Protein AF-A0A427A5K5-F1 (afdb_monomer)

Sequence (154 aa):
MPSASRCRRGDLSSVRASVAAAAPRRETDPKKRVATTVVGLVSVFGNDVDAHYEKLLDGEGGIGNIDRFDASKFPTKFAGQIRGFSSEGYIDEKNDRLLDDYLRHCLVGSETALESSGLGVGSEAHGQVLESLEHAMKRDAPIITEYLGGAVNC

Structure (mmCIF, N/CA/C/O backbone):
data_AF-A0A427A5K5-F1
#
_entry.id   AF-A0A427A5K5-F1
#
loop_
_atom_site.group_PDB
_atom_site.id
_atom_site.type_symbol
_atom_site.label_atom_id
_atom_site.label_alt_id
_atom_site.label_comp_id
_atom_site.label_asym_id
_atom_site.label_entity_id
_atom_site.lab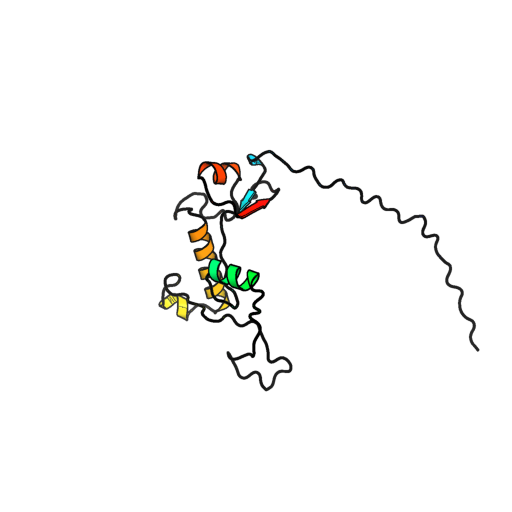el_seq_id
_atom_site.pdbx_PDB_ins_code
_atom_site.Cartn_x
_atom_site.Cartn_y
_atom_site.Cartn_z
_atom_site.occupancy
_atom_site.B_iso_or_equiv
_atom_site.auth_seq_id
_atom_site.auth_comp_id
_atom_site.auth_asym_id
_atom_site.auth_atom_id
_atom_site.pdbx_PDB_model_num
ATOM 1 N N . MET A 1 1 ? -36.435 52.275 5.719 1.00 39.69 1 MET A N 1
ATOM 2 C CA . MET A 1 1 ? -35.973 51.827 4.388 1.00 39.69 1 MET A CA 1
ATOM 3 C C . MET A 1 1 ? -34.561 52.352 4.153 1.00 39.69 1 MET A C 1
ATOM 5 O O . MET A 1 1 ? -34.429 53.567 4.085 1.00 39.69 1 MET A O 1
ATOM 9 N N . PRO A 1 2 ? -33.516 51.509 4.074 1.00 44.12 2 PRO A N 1
ATOM 10 C CA . PRO A 1 2 ? -32.200 51.923 3.599 1.00 44.12 2 PRO A CA 1
ATOM 11 C C . PRO A 1 2 ? -31.998 51.530 2.125 1.00 44.12 2 PRO A C 1
ATOM 13 O O . PRO A 1 2 ? -32.408 50.459 1.682 1.00 44.12 2 PRO A O 1
ATOM 16 N N . SER A 1 3 ? -31.395 52.441 1.364 1.00 44.56 3 SER A N 1
ATOM 17 C CA . SER A 1 3 ? -31.169 52.362 -0.080 1.00 44.56 3 SER A CA 1
ATOM 18 C C . SER A 1 3 ? -30.090 51.342 -0.456 1.00 44.56 3 SER A C 1
ATOM 20 O O . SER 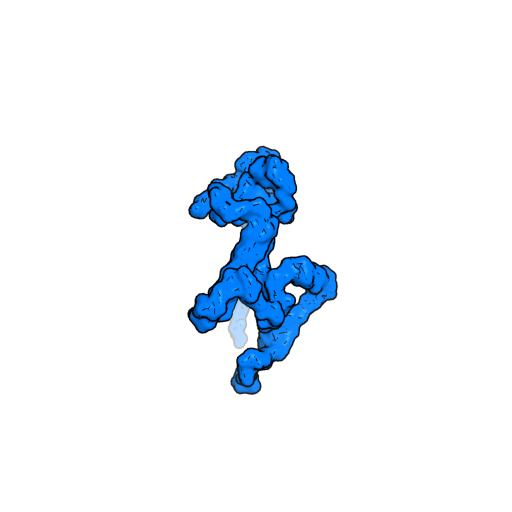A 1 3 ? -28.986 51.379 0.088 1.00 44.56 3 SER A O 1
ATOM 22 N N . ALA A 1 4 ? -30.382 50.489 -1.439 1.00 48.03 4 ALA A N 1
ATOM 23 C CA . ALA A 1 4 ? -29.435 49.545 -2.023 1.00 48.03 4 ALA A CA 1
ATOM 24 C C . ALA A 1 4 ? -28.280 50.278 -2.734 1.00 48.03 4 ALA A C 1
ATOM 26 O O . ALA A 1 4 ? -28.494 51.053 -3.669 1.00 48.03 4 ALA A O 1
ATOM 27 N N . SER A 1 5 ? -27.046 50.022 -2.299 1.00 49.66 5 SER A N 1
ATOM 28 C CA . SER A 1 5 ? -25.834 50.505 -2.952 1.00 49.66 5 SER A CA 1
ATOM 29 C C . SER A 1 5 ? -25.616 49.757 -4.272 1.00 49.66 5 SER A C 1
ATOM 31 O O . SER A 1 5 ? -25.566 48.530 -4.344 1.00 49.66 5 SER A O 1
ATOM 33 N N . ARG A 1 6 ? -25.514 50.519 -5.363 1.00 45.62 6 ARG A N 1
ATOM 34 C CA . ARG A 1 6 ? -25.286 50.005 -6.717 1.00 45.62 6 ARG A CA 1
ATOM 35 C C . ARG A 1 6 ? -23.841 49.502 -6.821 1.00 45.62 6 ARG A C 1
ATOM 37 O O . ARG A 1 6 ? -22.911 50.300 -6.912 1.00 45.62 6 ARG A O 1
ATOM 44 N N . CYS A 1 7 ? -23.647 48.185 -6.805 1.00 38.53 7 CYS A N 1
ATOM 45 C CA . CYS A 1 7 ? -22.349 47.570 -7.076 1.00 38.53 7 CYS A CA 1
ATOM 46 C C . CYS A 1 7 ? -21.962 47.852 -8.542 1.00 38.53 7 CYS A C 1
ATOM 48 O O . CYS A 1 7 ? -22.699 47.493 -9.467 1.00 38.53 7 CYS A O 1
ATOM 50 N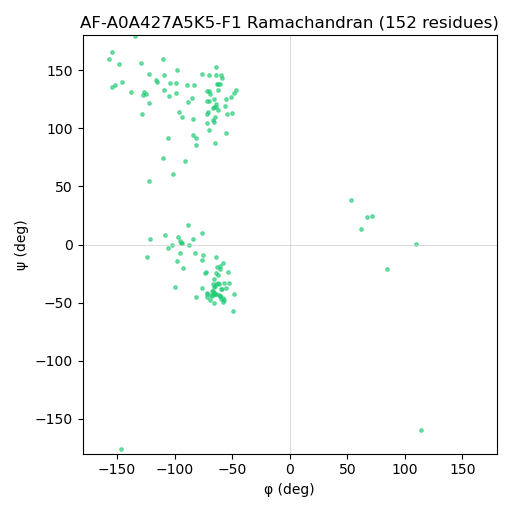 N . ARG A 1 8 ? -20.852 48.567 -8.769 1.00 49.12 8 ARG A N 1
ATOM 51 C CA . ARG A 1 8 ? -20.330 48.841 -10.116 1.00 49.12 8 ARG A CA 1
ATOM 52 C C . ARG A 1 8 ? -19.863 47.520 -10.726 1.00 49.12 8 ARG A C 1
ATOM 54 O O . ARG A 1 8 ? -18.948 46.897 -10.199 1.00 49.12 8 ARG A O 1
ATOM 61 N N . ARG A 1 9 ? -20.492 47.098 -11.827 1.00 46.03 9 ARG A N 1
ATOM 62 C CA . ARG A 1 9 ? -20.028 45.956 -12.626 1.00 46.03 9 ARG A CA 1
ATOM 63 C C . ARG A 1 9 ? -18.694 46.349 -13.258 1.00 46.03 9 ARG A C 1
ATOM 65 O O . ARG A 1 9 ? -18.672 47.214 -14.128 1.00 46.03 9 ARG A O 1
ATOM 72 N N . GLY A 1 10 ? -17.603 45.774 -12.760 1.00 46.00 10 GLY A N 1
ATOM 73 C CA . GLY A 1 10 ? -16.301 45.852 -13.413 1.00 46.00 10 GLY A CA 1
ATOM 74 C C . GLY A 1 10 ? -16.367 45.161 -14.772 1.00 46.00 10 GLY A C 1
ATOM 75 O O . GLY A 1 10 ? -17.017 44.126 -14.916 1.00 46.00 10 GLY A O 1
ATOM 76 N N . ASP A 1 11 ? -15.740 45.780 -15.762 1.00 47.59 11 ASP A N 1
ATOM 77 C CA . ASP A 1 11 ? -15.653 45.299 -17.134 1.00 47.59 11 ASP A CA 1
ATOM 78 C C . ASP A 1 11 ? -14.842 43.988 -17.158 1.00 47.59 11 ASP A C 1
ATOM 80 O O . ASP A 1 11 ? -13.644 43.974 -16.879 1.00 47.59 11 ASP A O 1
ATOM 84 N N . LEU A 1 12 ? -15.512 42.861 -17.418 1.00 48.06 12 LEU A N 1
ATOM 85 C CA . LEU A 1 12 ? -14.932 41.507 -17.393 1.00 48.06 12 LEU A CA 1
ATOM 86 C C . LEU A 1 12 ? -14.065 41.202 -18.632 1.00 48.06 12 LEU A C 1
ATOM 88 O O . LEU A 1 12 ? -13.675 40.058 -18.858 1.00 48.06 12 LEU A O 1
ATOM 92 N N . SER A 1 13 ? -13.764 42.208 -19.450 1.00 47.75 13 SER A N 1
ATOM 93 C CA . SER A 1 13 ? -13.037 42.061 -20.712 1.00 47.75 13 SER A CA 1
ATOM 94 C C . SER A 1 13 ? -11.525 41.846 -20.552 1.00 47.75 13 SER A C 1
ATOM 96 O O . SER A 1 13 ? -10.884 41.412 -21.508 1.00 47.75 13 SER A O 1
ATOM 98 N N . SER A 1 14 ? -10.939 42.076 -19.368 1.00 44.38 14 SER A N 1
ATOM 99 C CA . SER A 1 14 ? -9.479 42.005 -19.173 1.00 44.38 14 SER A CA 1
ATOM 100 C C . SER A 1 14 ? -8.938 40.670 -18.646 1.00 44.38 14 SER A C 1
ATOM 102 O O . SER A 1 14 ? -7.724 40.475 -18.640 1.00 44.38 14 SER A O 1
ATOM 104 N N . VAL A 1 15 ? -9.789 39.709 -18.263 1.00 43.66 15 VAL A N 1
ATOM 105 C CA . VAL A 1 15 ? -9.338 38.394 -17.764 1.00 43.66 15 VAL A CA 1
ATOM 106 C C . VAL A 1 15 ? -9.463 37.333 -18.859 1.00 43.66 15 VAL A C 1
ATOM 108 O O . VAL A 1 15 ? -10.169 36.338 -18.733 1.00 43.66 15 VAL A O 1
ATOM 111 N N . ARG A 1 16 ? -8.757 37.536 -19.972 1.00 45.47 16 ARG A N 1
ATOM 112 C CA . ARG A 1 16 ? -8.337 36.429 -20.842 1.00 45.47 16 ARG A CA 1
ATOM 113 C C . ARG A 1 16 ? -6.831 36.279 -20.715 1.00 45.47 16 ARG A C 1
ATOM 115 O O . ARG A 1 16 ? -6.076 36.654 -21.604 1.00 45.47 16 ARG A O 1
ATOM 122 N N . ALA A 1 17 ? -6.403 35.729 -19.581 1.00 43.78 17 ALA A N 1
ATOM 123 C CA . ALA A 1 17 ? -5.082 35.131 -19.499 1.00 43.78 17 ALA A CA 1
ATOM 124 C C . ALA A 1 17 ? -5.055 33.960 -20.490 1.00 43.78 17 ALA A C 1
ATOM 126 O O . ALA A 1 17 ? -5.831 33.010 -20.381 1.00 43.78 17 ALA A O 1
ATOM 127 N N . SER A 1 18 ? -4.204 34.071 -21.502 1.00 47.34 18 SER A N 1
ATOM 128 C CA . SER A 1 18 ? -3.935 33.034 -22.487 1.00 47.34 18 SER A CA 1
ATOM 129 C C . SER A 1 18 ? -3.276 31.834 -21.806 1.00 47.34 18 SER A C 1
ATOM 131 O O . SER A 1 18 ? -2.053 31.732 -21.762 1.00 47.34 18 SER A O 1
ATOM 133 N N . VAL A 1 19 ? -4.076 30.906 -21.285 1.00 49.62 19 VAL A N 1
ATOM 134 C CA . VAL A 1 19 ? -3.595 29.567 -20.927 1.00 49.62 19 VAL A CA 1
ATOM 135 C C . VAL A 1 19 ? -3.787 28.669 -22.144 1.00 49.62 19 VAL A C 1
ATOM 137 O O . VAL A 1 19 ? -4.672 27.826 -22.204 1.00 49.62 19 VAL A O 1
ATOM 140 N N . ALA A 1 20 ? -2.961 28.904 -23.156 1.00 50.25 20 ALA A N 1
ATOM 141 C CA . ALA A 1 20 ? -2.684 27.922 -24.193 1.00 50.25 20 ALA A CA 1
ATOM 142 C C . ALA A 1 20 ? -1.174 27.673 -24.199 1.00 50.25 20 ALA A C 1
ATOM 144 O O . ALA A 1 20 ? -0.497 27.841 -25.209 1.00 50.25 20 ALA A O 1
ATOM 145 N N . ALA A 1 21 ? -0.627 27.310 -23.036 1.00 56.38 21 ALA A N 1
ATOM 146 C CA . ALA A 1 21 ? 0.611 26.554 -23.038 1.00 56.38 21 ALA A CA 1
ATOM 147 C C . ALA A 1 21 ? 0.253 25.204 -23.665 1.00 56.38 21 ALA A C 1
ATOM 149 O O . ALA A 1 21 ? -0.475 24.413 -23.066 1.00 56.38 21 ALA A O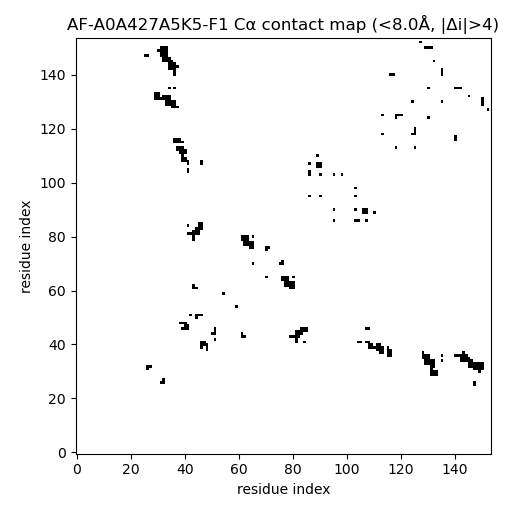 1
ATOM 150 N N . ALA A 1 22 ? 0.668 24.993 -24.916 1.00 57.28 22 ALA A N 1
ATOM 151 C CA . ALA A 1 22 ? 0.581 23.687 -25.547 1.00 57.28 22 ALA A CA 1
ATOM 152 C C . ALA A 1 22 ? 1.165 22.662 -24.569 1.00 57.28 22 ALA A C 1
ATOM 154 O O . ALA A 1 22 ? 2.244 22.901 -24.018 1.00 57.28 22 ALA A O 1
ATOM 155 N N . ALA A 1 23 ? 0.434 21.571 -24.315 1.00 56.03 23 ALA A N 1
ATOM 156 C CA . ALA A 1 23 ? 0.934 20.491 -23.475 1.00 56.03 23 ALA A CA 1
ATOM 157 C C . ALA A 1 23 ? 2.371 20.163 -23.916 1.00 56.03 23 ALA A C 1
ATOM 159 O O . ALA A 1 23 ? 2.614 20.098 -25.130 1.00 56.03 23 ALA A O 1
ATOM 160 N N . PRO A 1 24 ? 3.330 20.039 -22.979 1.00 62.22 24 PRO A N 1
ATOM 161 C CA . PRO A 1 24 ? 4.719 19.801 -23.336 1.00 62.22 24 PRO A CA 1
ATOM 162 C C . PRO A 1 24 ? 4.779 18.620 -24.303 1.00 62.22 24 PRO A C 1
ATOM 164 O O . PRO A 1 24 ? 4.180 17.568 -24.066 1.00 62.22 24 PRO A O 1
ATOM 167 N N . ARG A 1 25 ? 5.436 18.832 -25.447 1.00 64.00 25 ARG A N 1
ATOM 168 C CA . ARG A 1 25 ? 5.587 17.807 -26.481 1.00 64.00 25 ARG A CA 1
ATOM 169 C C . ARG A 1 25 ? 6.218 16.583 -25.815 1.00 64.00 25 ARG A C 1
ATOM 171 O O . ARG A 1 25 ? 7.256 16.731 -25.175 1.00 64.00 25 ARG A O 1
ATOM 178 N N . ARG A 1 26 ? 5.580 15.411 -25.930 1.00 63.34 26 ARG A N 1
ATOM 179 C CA . ARG A 1 26 ? 6.074 14.152 -25.343 1.00 63.34 26 ARG A CA 1
ATOM 180 C C . ARG A 1 26 ? 7.544 13.974 -25.745 1.00 63.34 26 ARG A C 1
ATOM 182 O O . ARG A 1 26 ? 7.821 13.841 -26.935 1.00 63.34 26 ARG A O 1
ATOM 189 N N . GLU A 1 27 ? 8.466 14.031 -24.782 1.00 73.75 27 GLU A N 1
ATOM 190 C CA . GLU A 1 27 ? 9.883 13.733 -25.034 1.00 73.75 27 GLU A CA 1
ATOM 191 C C . GLU A 1 27 ? 9.982 12.255 -25.403 1.00 73.75 27 GLU A C 1
ATOM 193 O O . GLU A 1 27 ? 9.476 11.381 -24.692 1.00 73.75 27 GLU A O 1
ATOM 198 N N . THR A 1 28 ? 10.586 11.995 -26.554 1.00 73.31 28 THR A N 1
ATOM 199 C CA . THR A 1 28 ? 10.723 10.656 -27.133 1.00 73.31 28 THR A CA 1
ATOM 200 C C . THR A 1 28 ? 12.081 10.034 -26.840 1.00 73.31 28 THR A C 1
ATOM 202 O O . THR A 1 28 ? 12.238 8.835 -27.039 1.00 73.31 28 THR A O 1
ATOM 205 N N . ASP A 1 29 ? 13.060 10.819 -26.376 1.00 78.75 29 ASP A N 1
ATOM 206 C CA . ASP A 1 29 ? 14.398 10.320 -26.058 1.00 78.75 29 ASP A CA 1
ATOM 207 C C . ASP A 1 29 ? 14.381 9.433 -24.794 1.00 78.75 29 ASP A C 1
ATOM 209 O O . ASP A 1 29 ? 14.137 9.950 -23.700 1.00 78.75 29 ASP A O 1
ATOM 213 N N . PRO A 1 30 ? 14.666 8.118 -24.890 1.00 74.12 30 PRO A N 1
ATOM 214 C CA . PRO A 1 30 ? 14.625 7.200 -23.750 1.00 74.12 30 PRO A CA 1
ATOM 215 C C . PRO A 1 30 ? 15.638 7.535 -22.647 1.00 74.12 30 PRO A C 1
ATOM 217 O O . PRO A 1 30 ? 15.442 7.126 -21.506 1.00 74.12 30 PRO A O 1
ATOM 220 N N . LYS A 1 31 ? 16.690 8.312 -22.938 1.00 77.88 31 LYS A N 1
ATOM 221 C CA . LYS A 1 31 ? 17.675 8.749 -21.931 1.00 77.88 31 LYS A CA 1
ATOM 222 C C . LYS A 1 31 ? 17.149 9.829 -20.999 1.00 77.88 31 LYS A C 1
ATOM 224 O O . LYS A 1 31 ? 17.650 9.995 -19.892 1.00 77.88 31 LYS A O 1
ATOM 229 N N . LYS A 1 32 ? 16.150 10.584 -21.452 1.00 77.62 32 LYS A N 1
ATOM 230 C CA . LYS A 1 32 ? 15.529 11.680 -20.694 1.00 77.62 32 LYS A CA 1
ATOM 231 C C . LYS A 1 32 ? 14.246 11.248 -19.990 1.00 77.62 32 LYS A C 1
ATOM 233 O O . LYS A 1 32 ? 13.509 12.088 -19.477 1.00 77.62 32 LYS A O 1
ATOM 238 N N . ARG A 1 33 ? 13.948 9.951 -20.039 1.00 79.44 33 ARG A N 1
ATOM 239 C CA . ARG A 1 33 ? 12.732 9.351 -19.512 1.00 79.44 33 ARG A CA 1
ATOM 240 C C . ARG A 1 33 ? 13.103 8.429 -18.377 1.00 79.44 33 ARG A C 1
ATOM 242 O O . ARG A 1 33 ? 14.085 7.688 -18.452 1.00 79.44 33 ARG A O 1
ATOM 249 N N . VAL A 1 34 ? 12.275 8.473 -17.356 1.00 81.50 34 VAL A N 1
ATOM 250 C CA . VAL A 1 34 ? 12.398 7.625 -16.186 1.00 81.50 34 VAL A CA 1
ATOM 251 C C . VAL A 1 34 ? 11.264 6.616 -16.229 1.00 81.50 34 VAL A C 1
ATOM 253 O O . VAL A 1 34 ? 10.114 6.975 -16.497 1.00 81.50 34 VAL A O 1
ATOM 256 N N . ALA A 1 35 ? 11.614 5.358 -16.002 1.00 82.56 35 ALA A N 1
ATOM 257 C CA . ALA A 1 35 ? 10.684 4.260 -15.848 1.00 82.56 35 ALA A CA 1
ATOM 258 C C . ALA A 1 35 ? 10.582 3.890 -14.367 1.00 82.56 35 ALA A C 1
ATOM 260 O O . ALA A 1 35 ? 11.583 3.839 -13.650 1.00 82.56 35 ALA A O 1
ATOM 261 N N . THR A 1 36 ? 9.361 3.619 -13.924 1.00 84.12 36 THR A N 1
ATOM 262 C CA . THR A 1 36 ? 9.098 2.942 -12.659 1.00 84.12 36 THR A CA 1
ATOM 263 C C . THR A 1 36 ? 8.901 1.468 -12.971 1.00 84.12 36 THR A C 1
ATOM 265 O O . THR A 1 36 ? 7.946 1.098 -13.658 1.00 84.12 36 THR A O 1
ATOM 268 N N . THR A 1 37 ? 9.820 0.643 -12.488 1.00 85.81 37 THR A N 1
ATOM 269 C CA . THR A 1 37 ? 9.806 -0.819 -12.650 1.00 85.81 37 THR A CA 1
ATOM 270 C C . THR A 1 37 ? 9.409 -1.550 -11.374 1.00 85.81 37 THR A C 1
ATOM 272 O O . THR A 1 37 ? 9.272 -2.767 -11.366 1.00 85.81 37 THR A O 1
ATOM 275 N N . VAL A 1 38 ? 9.203 -0.795 -10.295 1.00 84.38 38 VAL A N 1
ATOM 276 C CA . VAL A 1 38 ? 8.987 -1.318 -8.951 1.00 84.38 38 VAL A CA 1
ATOM 277 C C . VAL A 1 38 ? 7.594 -0.969 -8.456 1.00 84.38 38 VAL A C 1
ATOM 279 O O . VAL A 1 38 ? 7.112 0.148 -8.667 1.00 84.38 38 VAL A O 1
ATOM 282 N N . VAL A 1 39 ? 6.965 -1.901 -7.748 1.00 86.06 39 VAL A N 1
ATOM 283 C CA . VAL A 1 39 ? 5.738 -1.646 -6.996 1.00 86.06 39 VAL A CA 1
ATOM 284 C C . VAL A 1 39 ? 5.806 -2.342 -5.648 1.00 86.06 39 VAL A C 1
ATOM 286 O O . VAL A 1 39 ? 6.135 -3.516 -5.550 1.00 86.06 39 VAL A O 1
ATOM 289 N N . GLY A 1 40 ? 5.488 -1.598 -4.597 1.00 87.88 40 GLY A N 1
ATOM 290 C CA . GLY A 1 40 ? 5.336 -2.129 -3.253 1.00 87.88 40 GLY A CA 1
ATOM 291 C C . GLY A 1 40 ? 4.242 -1.361 -2.538 1.00 87.88 40 GLY A C 1
ATOM 292 O O . GLY A 1 40 ? 4.093 -0.148 -2.714 1.00 87.88 40 GLY A O 1
ATOM 293 N N . LEU A 1 41 ? 3.425 -2.082 -1.779 1.00 89.19 41 LEU A N 1
ATOM 294 C CA . LEU A 1 41 ? 2.221 -1.535 -1.177 1.00 89.19 41 LEU A CA 1
ATOM 295 C C . LEU A 1 41 ? 1.902 -2.284 0.111 1.00 89.19 41 LEU A C 1
ATOM 297 O O . LEU A 1 41 ? 1.924 -3.506 0.166 1.00 89.19 41 LEU A O 1
ATOM 301 N N . VAL A 1 42 ? 1.518 -1.523 1.132 1.00 91.56 42 VAL A N 1
ATOM 302 C CA . VAL A 1 42 ? 0.794 -2.040 2.290 1.00 91.56 42 VAL A CA 1
ATOM 303 C C . VAL A 1 42 ? -0.512 -1.264 2.389 1.00 91.56 42 VAL A C 1
ATOM 305 O O . VAL A 1 42 ? -0.514 -0.035 2.458 1.00 91.56 42 VAL A O 1
ATOM 308 N N . SER A 1 43 ? -1.635 -1.975 2.353 1.00 91.38 43 SER A N 1
ATOM 309 C CA . SER A 1 43 ? -2.977 -1.394 2.311 1.00 91.38 43 SER A CA 1
ATOM 310 C C . SER A 1 43 ? -3.931 -2.075 3.288 1.00 91.38 43 SER A C 1
ATOM 312 O O . SER A 1 43 ? -3.593 -3.043 3.963 1.00 91.38 43 SER A O 1
ATOM 314 N N . VAL A 1 44 ? -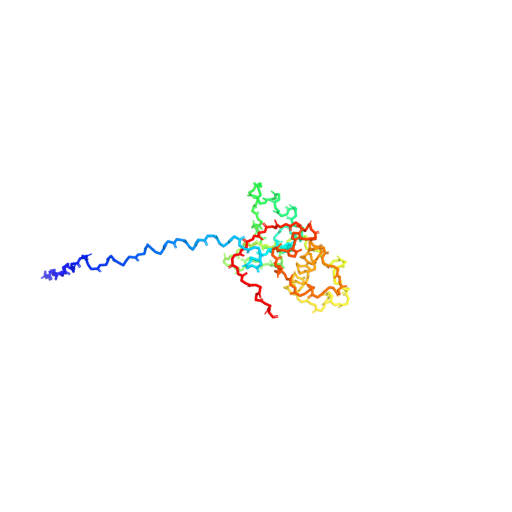5.175 -1.592 3.328 1.00 91.44 44 VAL A N 1
ATOM 315 C CA . VAL A 1 44 ? -6.285 -2.201 4.084 1.00 91.44 44 VAL A CA 1
ATOM 316 C C . VAL A 1 44 ? -6.512 -3.685 3.770 1.00 91.44 44 VAL A C 1
ATOM 318 O O . VAL A 1 44 ? -7.043 -4.406 4.613 1.00 91.44 44 VAL A O 1
ATOM 321 N N . PHE A 1 45 ? -6.084 -4.143 2.590 1.00 88.69 45 PHE A N 1
ATOM 322 C CA . PHE A 1 45 ? -6.221 -5.523 2.129 1.00 88.69 45 PHE A CA 1
ATOM 323 C C . PHE A 1 45 ? -4.997 -6.409 2.396 1.00 88.69 45 PHE A C 1
ATOM 325 O O . PHE A 1 45 ? -5.042 -7.581 2.031 1.00 88.69 45 PHE A O 1
ATOM 332 N N . GLY A 1 46 ? -3.947 -5.874 3.026 1.00 87.12 46 GLY A N 1
ATOM 333 C CA . GLY A 1 46 ? -2.684 -6.567 3.280 1.00 87.12 46 GLY A CA 1
ATOM 334 C C . GLY A 1 46 ? -1.514 -5.950 2.509 1.00 87.12 46 GLY A C 1
ATOM 335 O O . GLY A 1 46 ? -1.572 -4.787 2.099 1.00 87.12 46 GLY A O 1
ATOM 336 N N . ASN A 1 47 ? -0.448 -6.729 2.341 1.00 89.06 47 ASN A N 1
ATOM 337 C CA . ASN A 1 47 ? 0.801 -6.353 1.667 1.00 89.06 47 ASN A CA 1
ATOM 338 C C . ASN A 1 47 ? 1.007 -7.026 0.295 1.00 89.06 47 ASN A C 1
ATOM 340 O O . ASN A 1 47 ? 2.077 -6.897 -0.285 1.00 89.06 47 ASN A O 1
ATOM 344 N N . ASP A 1 48 ? 0.002 -7.733 -0.222 1.00 88.44 48 ASP A N 1
ATOM 345 C CA . ASP A 1 48 ? 0.032 -8.335 -1.559 1.00 88.44 48 ASP A CA 1
ATOM 346 C C . ASP A 1 48 ? -0.493 -7.336 -2.608 1.00 88.44 48 ASP A C 1
ATOM 348 O O . ASP A 1 48 ? -1.616 -6.828 -2.497 1.00 88.44 48 ASP A O 1
ATOM 352 N N . VAL A 1 49 ? 0.339 -7.033 -3.609 1.00 88.44 49 VAL A N 1
ATOM 353 C CA . VAL A 1 49 ? 0.042 -6.070 -4.680 1.00 88.44 49 VAL A CA 1
ATOM 354 C C . VAL A 1 49 ? -1.006 -6.615 -5.650 1.00 88.44 49 VAL A C 1
ATOM 356 O O . VAL A 1 49 ? -1.915 -5.871 -6.025 1.00 88.44 49 VAL A O 1
ATOM 359 N N . ASP A 1 50 ? -0.916 -7.893 -6.021 1.00 89.31 50 ASP A N 1
ATOM 360 C CA . ASP A 1 50 ? -1.820 -8.509 -6.995 1.00 89.31 50 ASP A CA 1
ATOM 361 C C . ASP A 1 50 ? -3.218 -8.638 -6.388 1.00 89.31 50 ASP A C 1
ATOM 363 O O . ASP A 1 50 ? -4.199 -8.151 -6.955 1.00 89.31 50 ASP A O 1
ATOM 367 N N . ALA A 1 51 ? -3.300 -9.154 -5.157 1.00 89.94 51 ALA A N 1
ATOM 368 C CA . ALA A 1 51 ? -4.564 -9.242 -4.429 1.00 89.94 51 ALA A CA 1
ATOM 369 C C . ALA A 1 51 ? -5.183 -7.859 -4.152 1.00 89.94 51 ALA A C 1
ATOM 371 O O . ALA A 1 51 ? -6.407 -7.714 -4.108 1.00 89.94 51 ALA A O 1
ATOM 372 N N . HIS A 1 52 ? -4.363 -6.822 -3.946 1.00 91.19 52 HIS A N 1
ATOM 373 C CA . HIS A 1 52 ? -4.859 -5.452 -3.828 1.00 91.19 52 HIS A CA 1
ATOM 374 C C . HIS A 1 52 ? -5.441 -4.944 -5.151 1.00 91.19 52 HIS A C 1
ATOM 376 O O . HIS A 1 52 ? -6.503 -4.317 -5.153 1.00 91.19 52 HIS A O 1
ATOM 382 N N . TYR A 1 53 ? -4.754 -5.201 -6.265 1.00 91.25 53 T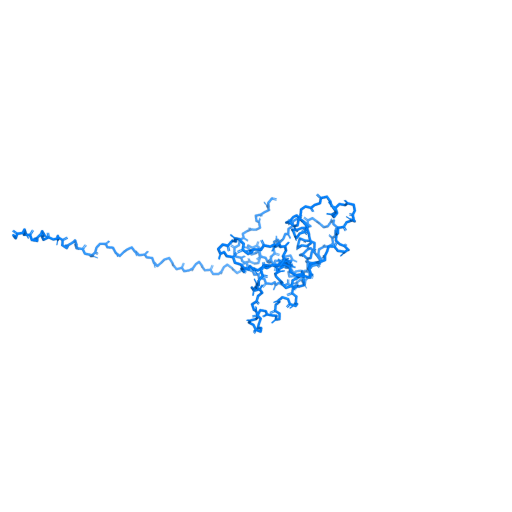YR A N 1
ATOM 383 C CA . TYR A 1 53 ? -5.180 -4.759 -7.586 1.00 91.25 53 TYR A CA 1
ATOM 384 C C . TYR A 1 53 ? -6.484 -5.433 -8.026 1.00 91.25 53 TYR A C 1
ATOM 386 O O . TYR A 1 53 ? -7.388 -4.744 -8.494 1.00 91.25 53 TYR A O 1
ATOM 394 N N . GLU A 1 54 ? -6.632 -6.739 -7.797 1.00 93.50 54 GLU A N 1
ATOM 395 C CA . GLU A 1 54 ? -7.877 -7.474 -8.070 1.00 93.50 54 GLU A CA 1
ATOM 396 C C . GLU A 1 54 ? -9.066 -6.872 -7.309 1.00 93.50 54 GLU A C 1
ATOM 398 O O . GLU A 1 54 ? -10.071 -6.497 -7.912 1.00 93.50 54 GLU A O 1
ATOM 403 N N . LYS A 1 55 ? -8.914 -6.640 -6.001 1.00 92.75 55 LYS A N 1
ATOM 404 C CA . LYS A 1 55 ? -9.960 -6.013 -5.175 1.00 92.75 55 LYS A CA 1
ATOM 405 C C . LYS A 1 55 ? -10.310 -4.599 -5.620 1.00 92.75 55 LYS A C 1
ATOM 407 O O . LYS A 1 55 ? -11.459 -4.173 -5.502 1.00 92.75 55 LYS A O 1
ATOM 412 N N . LEU A 1 56 ? -9.325 -3.855 -6.124 1.00 92.19 56 LEU A N 1
ATOM 413 C CA . LEU A 1 56 ? -9.545 -2.525 -6.682 1.00 92.19 56 LEU A CA 1
ATOM 414 C C . LEU A 1 56 ? -10.369 -2.591 -7.976 1.00 92.19 56 LEU A C 1
ATOM 416 O O . LEU A 1 56 ? -11.255 -1.756 -8.165 1.00 92.19 56 LEU A O 1
ATOM 420 N N . LEU A 1 57 ? -10.114 -3.579 -8.839 1.00 94.06 57 LEU A N 1
ATOM 421 C CA . LEU A 1 57 ? -10.911 -3.822 -10.046 1.00 94.06 57 LEU A CA 1
ATOM 422 C C . LEU A 1 57 ? -12.344 -4.257 -9.713 1.00 94.06 57 LEU A C 1
ATOM 424 O O . LEU A 1 57 ? -13.280 -3.812 -10.379 1.00 94.06 57 LEU A O 1
ATOM 428 N N . ASP A 1 58 ? -12.520 -5.039 -8.650 1.00 95.56 58 ASP A N 1
ATOM 429 C CA . ASP A 1 58 ? -13.831 -5.465 -8.145 1.00 95.56 58 ASP A CA 1
ATOM 430 C C . ASP A 1 58 ? -14.586 -4.347 -7.399 1.00 95.56 58 ASP A C 1
ATOM 432 O O . ASP A 1 58 ? -15.773 -4.475 -7.088 1.00 95.56 58 ASP A O 1
ATOM 436 N N . GLY A 1 59 ? -13.925 -3.213 -7.138 1.00 93.38 59 GLY A N 1
ATOM 437 C CA . GLY A 1 59 ? -14.509 -2.070 -6.439 1.00 93.38 59 GLY A CA 1
ATOM 438 C C . GLY A 1 59 ? -14.736 -2.320 -4.947 1.00 93.38 59 GLY A C 1
ATOM 439 O O . GLY A 1 59 ? -15.596 -1.678 -4.335 1.00 93.38 59 GLY A O 1
ATOM 440 N N . GLU A 1 60 ? -13.985 -3.243 -4.346 1.00 92.38 60 GLU A N 1
ATOM 441 C CA . GLU A 1 60 ? -14.078 -3.530 -2.922 1.00 92.38 60 GLU A CA 1
ATOM 442 C C . GLU A 1 60 ? -13.524 -2.366 -2.088 1.00 92.38 60 GLU A C 1
ATOM 444 O O . GLU A 1 60 ? -12.429 -1.847 -2.313 1.00 92.38 60 GLU A O 1
ATOM 449 N N . GLY A 1 61 ? -14.285 -1.950 -1.074 1.00 89.56 61 GLY A N 1
ATOM 450 C CA . GLY A 1 61 ? -13.864 -0.938 -0.110 1.00 89.56 61 GLY A CA 1
ATOM 451 C C . GLY A 1 61 ? -13.359 -1.573 1.184 1.00 89.56 61 GLY A C 1
ATOM 452 O O . GLY A 1 61 ? -14.055 -2.373 1.797 1.00 89.56 61 GLY A O 1
ATOM 453 N N . GLY A 1 62 ? -12.181 -1.169 1.660 1.00 89.50 62 GLY A N 1
ATOM 454 C CA . GLY A 1 62 ? -11.619 -1.661 2.929 1.00 89.50 62 GLY A CA 1
ATOM 455 C C . GLY A 1 62 ? -12.019 -0.865 4.178 1.00 89.50 62 GLY A C 1
ATOM 456 O O . GLY A 1 62 ? -11.347 -0.953 5.205 1.00 89.50 62 GLY A O 1
ATOM 457 N N . ILE A 1 63 ? -13.073 -0.045 4.106 1.00 93.62 63 ILE A N 1
ATOM 458 C CA . ILE A 1 63 ? -13.557 0.738 5.250 1.00 93.62 63 ILE A CA 1
ATOM 459 C C . ILE A 1 63 ? -14.503 -0.118 6.088 1.00 93.62 63 ILE A C 1
ATOM 461 O O . ILE A 1 63 ? -15.498 -0.633 5.587 1.00 93.62 63 ILE A O 1
ATOM 465 N N . GLY A 1 64 ? -14.222 -0.226 7.384 1.00 92.88 64 GLY A N 1
ATOM 466 C CA . GLY A 1 64 ? -15.067 -0.959 8.322 1.00 92.88 64 GLY A CA 1
ATOM 467 C C . GLY A 1 64 ? -15.072 -0.331 9.707 1.00 92.88 64 GLY A C 1
ATOM 468 O O . GLY A 1 64 ? -14.471 0.721 9.929 1.00 92.88 64 GLY A O 1
ATOM 469 N N . ASN A 1 65 ? -15.747 -0.983 10.653 1.00 94.06 65 ASN A N 1
ATOM 470 C CA . ASN A 1 65 ? -15.712 -0.568 12.054 1.00 94.06 65 ASN A CA 1
ATOM 471 C C . ASN A 1 65 ? -14.298 -0.707 12.630 1.00 94.06 65 ASN A C 1
ATOM 473 O O . ASN A 1 65 ? -13.560 -1.628 12.267 1.00 94.06 65 ASN A O 1
ATOM 477 N N . ILE A 1 66 ? -13.950 0.207 13.535 1.00 94.19 66 ILE A N 1
ATOM 478 C CA . ILE A 1 66 ? -12.700 0.165 14.293 1.00 94.19 66 ILE A CA 1
ATOM 479 C C . ILE A 1 66 ? -12.774 -0.993 15.294 1.00 94.19 66 ILE A C 1
ATOM 481 O O . ILE A 1 66 ? -13.688 -1.040 16.114 1.00 94.19 66 ILE A O 1
ATOM 485 N N . ASP A 1 67 ? -11.814 -1.913 15.220 1.00 91.50 67 ASP A N 1
ATOM 486 C CA . ASP A 1 67 ? -11.700 -3.094 16.089 1.00 91.50 67 ASP A CA 1
ATOM 487 C C . ASP A 1 67 ? -10.350 -3.187 16.818 1.00 91.50 67 ASP A C 1
ATOM 489 O O . ASP A 1 67 ? -10.238 -3.941 17.782 1.00 91.50 67 ASP A O 1
ATOM 493 N N . ARG A 1 68 ? -9.351 -2.368 16.452 1.00 89.06 68 ARG A N 1
ATOM 494 C CA . ARG A 1 68 ? -8.083 -2.264 17.198 1.00 89.06 68 ARG A CA 1
ATOM 495 C C . ARG A 1 68 ? -8.246 -1.712 18.618 1.00 89.06 68 ARG A C 1
ATOM 497 O O . ARG A 1 68 ? -7.396 -1.959 19.467 1.00 89.06 68 ARG A O 1
ATOM 504 N N . PHE A 1 69 ? -9.303 -0.944 18.878 1.00 91.88 69 PHE A N 1
ATOM 505 C CA . PHE A 1 69 ? -9.619 -0.400 20.199 1.00 91.88 69 PHE A CA 1
ATOM 506 C C . PHE A 1 69 ? -11.121 -0.118 20.345 1.00 91.88 69 PHE A C 1
ATOM 508 O O . PHE A 1 69 ? -11.850 -0.055 19.355 1.00 91.88 69 PHE A O 1
ATOM 515 N N . ASP A 1 70 ? -11.586 0.095 21.581 1.00 93.44 70 ASP A N 1
ATOM 516 C CA . ASP A 1 70 ? -12.974 0.491 21.850 1.00 93.44 70 ASP A CA 1
ATOM 517 C C . ASP A 1 70 ? -13.244 1.930 21.377 1.00 93.44 70 ASP A C 1
ATOM 519 O O . ASP A 1 70 ? -12.939 2.914 22.059 1.00 93.44 70 ASP A O 1
ATOM 523 N N . ALA A 1 71 ? -13.846 2.045 20.194 1.00 93.00 71 ALA A N 1
ATOM 524 C CA . ALA A 1 71 ? -14.212 3.316 19.585 1.00 93.00 71 ALA A CA 1
ATOM 525 C C . ALA A 1 71 ? -15.572 3.877 20.064 1.00 93.00 71 ALA A C 1
ATOM 527 O O . ALA A 1 71 ? -16.021 4.908 19.561 1.00 93.00 71 ALA A O 1
ATOM 528 N N . SER A 1 72 ? -16.259 3.246 21.028 1.00 93.38 72 SER A N 1
ATOM 529 C CA . SER A 1 72 ? -17.628 3.622 21.434 1.00 93.38 72 SER A CA 1
ATOM 530 C C . SER A 1 72 ? -17.770 5.079 21.891 1.00 93.38 72 SER A C 1
ATOM 532 O O . SER A 1 72 ? -18.804 5.704 21.631 1.00 93.38 72 SER A O 1
ATOM 534 N N . LYS A 1 73 ? -16.719 5.621 22.519 1.00 95.62 73 LYS A N 1
ATOM 535 C CA . LYS A 1 73 ? -16.645 6.985 23.067 1.00 95.62 73 LYS A CA 1
ATOM 536 C C . LYS A 1 73 ? -16.296 8.056 22.029 1.00 95.62 73 LYS A C 1
ATOM 538 O O . LYS A 1 73 ? -16.329 9.239 22.356 1.00 95.62 73 LYS A O 1
ATOM 543 N N . PHE A 1 74 ? -15.955 7.664 20.802 1.00 93.88 74 PHE A N 1
ATOM 544 C CA . PHE A 1 74 ? -15.553 8.585 19.743 1.00 93.88 74 PHE A CA 1
ATOM 545 C C . PHE A 1 74 ? -16.722 8.895 18.795 1.00 93.88 74 PHE A C 1
ATOM 547 O O . PHE A 1 74 ? -17.597 8.048 18.584 1.00 93.88 74 PHE A O 1
ATOM 554 N N . PRO A 1 75 ? -16.749 10.102 18.195 1.00 95.12 75 PRO A N 1
ATOM 555 C CA . PRO A 1 75 ? -17.767 10.460 17.208 1.00 95.12 75 PRO A CA 1
ATOM 556 C C . PRO A 1 75 ? -17.648 9.629 15.919 1.00 95.12 75 PRO A C 1
ATOM 558 O O . PRO A 1 75 ? -18.663 9.278 15.322 1.00 95.12 75 PRO A O 1
ATOM 561 N N . THR A 1 76 ? -16.426 9.264 15.521 1.00 94.38 76 THR A N 1
ATOM 562 C CA . THR A 1 76 ? -16.142 8.435 14.340 1.00 94.38 76 THR A CA 1
ATOM 563 C C . THR A 1 76 ? -15.758 7.026 14.777 1.00 94.38 76 THR A C 1
ATOM 565 O O . THR A 1 76 ? -14.862 6.860 15.601 1.00 94.38 76 THR A O 1
ATOM 568 N N . LYS A 1 77 ? -16.433 6.014 14.221 1.00 95.44 77 LYS A N 1
ATOM 569 C CA . LYS A 1 77 ? -16.296 4.597 14.623 1.00 95.44 77 LYS A CA 1
ATOM 570 C C . LYS A 1 77 ? -15.852 3.675 13.490 1.00 95.44 77 LYS A C 1
ATOM 572 O O . LYS A 1 77 ? -15.794 2.463 13.671 1.00 95.44 77 LYS A O 1
ATOM 577 N N . PHE A 1 78 ? -15.556 4.249 12.329 1.00 94.44 78 PHE A N 1
ATOM 578 C CA . PHE A 1 78 ? -15.119 3.530 11.142 1.00 94.44 78 PHE A CA 1
ATOM 579 C C . PHE A 1 78 ? -13.758 4.050 10.679 1.00 94.44 78 PHE A C 1
ATOM 581 O O . PHE A 1 78 ? -13.456 5.234 10.830 1.00 94.44 78 PHE A O 1
ATOM 588 N N . ALA A 1 79 ? -12.941 3.157 10.128 1.00 93.62 79 ALA A N 1
ATOM 589 C CA . ALA A 1 79 ? -11.641 3.467 9.551 1.00 93.62 79 ALA A CA 1
ATOM 590 C C . ALA A 1 79 ? -11.226 2.386 8.539 1.00 93.62 79 ALA A C 1
ATOM 592 O O . ALA A 1 79 ? -11.707 1.251 8.584 1.00 93.62 79 ALA A O 1
ATOM 593 N N . GLY A 1 80 ? -10.299 2.733 7.646 1.00 92.62 80 GLY A N 1
ATOM 594 C CA . GLY A 1 80 ? -9.579 1.766 6.820 1.00 92.62 80 GLY A CA 1
ATOM 595 C C . GLY A 1 80 ? -8.438 1.156 7.622 1.00 92.62 80 GLY A C 1
ATOM 596 O O . GLY A 1 80 ? -7.324 1.669 7.601 1.00 92.62 80 GLY A O 1
ATOM 597 N N . GLN A 1 81 ? -8.726 0.105 8.383 1.00 91.62 81 GLN A N 1
ATOM 598 C CA . GLN A 1 81 ? -7.703 -0.584 9.166 1.00 91.62 81 GLN A CA 1
ATOM 599 C C . GLN A 1 81 ? -6.954 -1.584 8.286 1.00 91.62 81 GLN A C 1
ATOM 601 O O . GLN A 1 81 ? -7.570 -2.322 7.521 1.00 91.62 81 GLN A O 1
ATOM 606 N N . ILE A 1 82 ? -5.631 -1.628 8.428 1.00 91.75 82 ILE A N 1
ATOM 607 C CA . ILE A 1 82 ? -4.783 -2.619 7.763 1.00 91.75 82 ILE A CA 1
ATOM 608 C C . ILE A 1 82 ? -5.015 -3.973 8.434 1.00 91.75 82 ILE A C 1
ATOM 610 O O . ILE A 1 82 ? -4.692 -4.153 9.613 1.00 91.75 82 ILE A O 1
ATOM 614 N N . ARG A 1 83 ? -5.629 -4.894 7.684 1.00 86.12 83 ARG A N 1
ATOM 615 C CA . ARG A 1 83 ? -5.939 -6.267 8.099 1.00 86.12 83 ARG A CA 1
ATOM 616 C C . ARG A 1 83 ? -5.034 -7.239 7.348 1.00 86.12 83 ARG A C 1
ATOM 618 O O . ARG A 1 83 ? -4.709 -7.002 6.192 1.00 86.12 83 ARG A O 1
ATOM 625 N N . GLY A 1 84 ? -4.651 -8.335 8.005 1.00 82.25 84 GLY A N 1
ATOM 626 C CA . GLY A 1 84 ? -3.829 -9.374 7.374 1.00 82.25 84 GLY A CA 1
ATOM 627 C C . GLY A 1 84 ? -2.402 -8.929 7.040 1.00 82.25 84 GLY A C 1
ATOM 628 O O . GLY A 1 84 ? -1.791 -9.493 6.144 1.00 82.25 84 GLY A O 1
ATOM 629 N N . PHE A 1 85 ? -1.875 -7.916 7.734 1.00 87.12 85 PHE A N 1
ATOM 630 C CA . PHE A 1 85 ? -0.464 -7.557 7.626 1.00 87.12 85 PHE A CA 1
ATOM 631 C C . PHE A 1 85 ? 0.405 -8.647 8.259 1.00 87.12 85 PHE A C 1
ATOM 633 O O . PHE A 1 85 ? 0.173 -9.023 9.410 1.00 87.12 85 PHE A O 1
ATOM 640 N N . SER A 1 86 ? 1.414 -9.108 7.521 1.00 84.62 86 SER A N 1
ATOM 641 C CA . SER A 1 86 ? 2.477 -9.967 8.035 1.00 84.62 86 SER A CA 1
ATOM 642 C C . SER A 1 86 ? 3.833 -9.329 7.754 1.00 84.62 86 SER A C 1
ATOM 644 O O . SER A 1 86 ? 4.119 -8.938 6.624 1.00 84.62 86 SER A O 1
ATOM 646 N N . SER A 1 87 ? 4.661 -9.227 8.791 1.00 85.56 87 SER A N 1
ATOM 647 C CA . SER A 1 87 ? 6.075 -8.847 8.697 1.00 85.56 87 SER A CA 1
ATOM 648 C C . SER A 1 87 ? 7.006 -10.061 8.604 1.00 85.56 87 SER A C 1
ATOM 650 O O . SER A 1 87 ? 8.227 -9.898 8.540 1.00 85.56 87 SER A O 1
ATOM 652 N N . GLU A 1 88 ? 6.445 -11.273 8.600 1.00 84.50 88 GLU A N 1
ATOM 653 C CA . GLU A 1 88 ? 7.196 -12.524 8.550 1.00 84.50 88 GLU A CA 1
ATOM 654 C C . GLU A 1 88 ? 8.009 -12.615 7.253 1.00 84.50 88 GLU A C 1
ATOM 656 O O . GLU A 1 88 ? 7.509 -12.317 6.172 1.00 84.50 88 GLU A O 1
ATOM 661 N N . GLY A 1 89 ? 9.286 -12.983 7.370 1.00 83.56 89 GLY A N 1
ATOM 662 C CA . GLY A 1 89 ? 10.226 -13.034 6.244 1.00 83.56 89 GLY A CA 1
ATOM 663 C C . GLY A 1 89 ? 10.895 -11.698 5.900 1.00 83.56 89 GLY A C 1
ATOM 664 O O . GLY A 1 89 ? 11.990 -11.716 5.349 1.00 83.56 89 GLY A O 1
ATOM 665 N N . TYR A 1 90 ? 10.312 -10.563 6.300 1.00 84.69 90 TYR A N 1
ATOM 666 C CA . TYR A 1 90 ? 10.851 -9.226 6.016 1.00 84.69 90 TYR A CA 1
ATOM 667 C C . TYR A 1 90 ? 11.613 -8.614 7.196 1.00 84.69 90 TYR A C 1
ATOM 669 O O . TYR A 1 90 ? 12.603 -7.907 7.014 1.00 84.69 90 TYR A O 1
ATOM 677 N N . ILE A 1 91 ? 11.144 -8.850 8.425 1.00 87.50 91 ILE A N 1
ATOM 678 C CA . ILE A 1 91 ? 11.708 -8.250 9.639 1.00 87.50 91 ILE A CA 1
ATOM 679 C C . ILE A 1 91 ? 12.041 -9.358 10.641 1.00 87.50 91 ILE A C 1
ATOM 681 O O . ILE A 1 91 ? 11.213 -10.213 10.939 1.00 87.50 91 ILE A O 1
ATOM 685 N N . ASP A 1 92 ? 13.255 -9.323 11.196 1.00 89.88 92 ASP A N 1
ATOM 686 C CA . ASP A 1 92 ? 13.655 -10.214 12.291 1.00 89.88 92 ASP A CA 1
ATOM 687 C C . ASP A 1 92 ? 12.762 -10.009 13.526 1.00 89.88 92 ASP A C 1
ATOM 689 O O . ASP A 1 92 ? 12.492 -8.869 13.912 1.00 89.88 92 ASP A O 1
ATOM 693 N N . GLU A 1 93 ? 12.352 -11.092 14.195 1.00 88.19 93 GLU A N 1
ATOM 694 C CA . GLU A 1 93 ? 11.417 -11.045 15.331 1.00 88.19 93 GLU A CA 1
ATOM 695 C C . GLU A 1 93 ? 11.841 -10.078 16.447 1.00 88.19 93 GLU A C 1
ATOM 697 O O . GLU A 1 93 ? 10.994 -9.484 17.126 1.00 88.19 93 GLU A O 1
ATOM 702 N N . LYS A 1 94 ? 13.152 -9.915 16.667 1.00 88.69 94 LYS A N 1
ATOM 703 C CA . LYS A 1 94 ? 13.669 -9.004 17.689 1.00 88.69 94 LYS A CA 1
ATOM 704 C C . LYS A 1 94 ? 13.397 -7.554 17.314 1.00 88.69 94 LYS A C 1
ATOM 706 O O . LYS A 1 94 ? 13.016 -6.768 18.179 1.00 88.69 94 LYS A O 1
ATOM 711 N N . ASN A 1 95 ? 13.611 -7.208 16.049 1.00 87.00 95 ASN A N 1
ATOM 712 C CA . ASN A 1 95 ? 13.384 -5.861 15.540 1.00 87.00 95 ASN A CA 1
ATOM 713 C C . ASN A 1 95 ? 11.900 -5.590 15.354 1.00 87.00 95 ASN A C 1
ATOM 715 O O . ASN A 1 95 ? 11.446 -4.499 15.678 1.00 87.00 95 ASN A O 1
ATOM 719 N N . ASP A 1 96 ? 11.144 -6.595 14.920 1.00 89.75 96 ASP A N 1
ATOM 720 C CA . ASP A 1 96 ? 9.705 -6.517 14.745 1.00 89.75 96 ASP A CA 1
ATOM 721 C C . ASP A 1 96 ? 9.062 -5.937 16.011 1.00 89.75 96 ASP A C 1
ATOM 723 O O . ASP A 1 96 ? 8.489 -4.850 15.978 1.00 89.75 96 ASP A O 1
ATOM 727 N N . ARG A 1 97 ? 9.278 -6.555 17.178 1.00 88.50 97 ARG A N 1
ATOM 728 C CA . ARG A 1 97 ? 8.712 -6.116 18.473 1.00 88.50 97 ARG A CA 1
ATOM 729 C C . ARG A 1 97 ? 9.125 -4.710 18.930 1.00 88.50 97 ARG A C 1
ATOM 731 O O . ARG A 1 97 ? 8.475 -4.164 19.817 1.00 88.50 97 ARG A O 1
ATOM 738 N N . LEU A 1 98 ? 10.199 -4.148 18.377 1.00 91.94 98 LEU A N 1
ATOM 739 C CA . LEU A 1 98 ? 10.692 -2.807 18.713 1.00 91.94 98 LEU A CA 1
ATOM 740 C C . LEU A 1 98 ? 10.122 -1.721 17.793 1.00 91.94 98 LEU A C 1
ATOM 742 O O . LEU A 1 98 ? 10.152 -0.545 18.153 1.00 91.94 98 LEU A O 1
ATOM 746 N N . LEU A 1 99 ? 9.639 -2.103 16.612 1.00 90.75 99 LEU A N 1
ATOM 747 C CA . LEU A 1 99 ? 9.144 -1.183 15.600 1.00 90.75 99 LEU A CA 1
ATOM 748 C C . LEU A 1 99 ? 7.652 -0.911 15.784 1.00 90.75 99 LEU A C 1
ATOM 750 O O . LEU A 1 99 ? 6.855 -1.827 15.993 1.00 90.75 99 LEU A O 1
ATOM 754 N N . ASP A 1 100 ? 7.291 0.363 15.640 1.00 91.31 100 ASP A N 1
ATOM 755 C CA . ASP A 1 100 ? 5.901 0.797 15.521 1.00 91.31 100 ASP A CA 1
ATOM 756 C C . ASP A 1 100 ? 5.256 0.240 14.238 1.00 91.31 100 ASP A C 1
ATOM 758 O O . ASP A 1 100 ? 5.947 0.024 13.236 1.00 91.31 100 ASP A O 1
ATOM 762 N N . ASP A 1 101 ? 3.933 0.055 14.248 1.00 88.69 101 ASP A N 1
ATOM 763 C CA . ASP A 1 101 ? 3.148 -0.413 13.096 1.00 88.69 101 ASP A CA 1
ATOM 764 C C . ASP A 1 101 ? 3.472 0.364 11.816 1.00 88.69 101 ASP A C 1
ATOM 766 O O . ASP A 1 101 ? 3.645 -0.232 10.753 1.00 88.69 101 ASP A O 1
ATOM 770 N N . TYR A 1 102 ? 3.617 1.690 11.910 1.00 89.88 102 TYR A N 1
ATOM 771 C CA . TYR A 1 102 ? 3.963 2.513 10.754 1.00 89.88 102 TYR A CA 1
ATOM 772 C C . TYR A 1 102 ? 5.304 2.099 10.136 1.00 89.88 102 TYR A C 1
ATOM 774 O O . TYR A 1 102 ? 5.407 1.916 8.923 1.00 89.88 102 TYR A O 1
ATOM 782 N N . LEU A 1 103 ? 6.327 1.903 10.972 1.00 91.44 103 LEU A N 1
ATOM 783 C CA . LEU A 1 103 ? 7.663 1.531 10.511 1.00 91.44 103 LEU A CA 1
ATOM 784 C C . LEU A 1 103 ? 7.671 0.129 9.907 1.00 91.44 103 LEU A C 1
ATOM 786 O O . LEU A 1 103 ? 8.298 -0.084 8.871 1.00 91.44 103 LEU A O 1
ATOM 790 N N . ARG A 1 104 ? 6.937 -0.808 10.514 1.00 91.44 104 ARG A N 1
ATOM 791 C CA . ARG A 1 104 ? 6.772 -2.165 9.981 1.00 91.44 104 ARG A CA 1
ATOM 792 C C . ARG A 1 104 ? 6.170 -2.131 8.577 1.00 91.44 104 ARG A C 1
ATOM 794 O O . ARG A 1 104 ? 6.698 -2.774 7.675 1.00 91.44 104 ARG A O 1
ATOM 801 N N . HIS A 1 105 ? 5.117 -1.340 8.368 1.00 91.81 105 HIS A N 1
ATOM 802 C CA . HIS A 1 105 ? 4.483 -1.208 7.056 1.00 91.81 105 HIS A CA 1
ATOM 803 C C . HIS A 1 105 ? 5.433 -0.591 6.019 1.00 91.81 105 HIS A C 1
ATOM 805 O O . HIS A 1 105 ? 5.506 -1.077 4.893 1.00 91.81 105 HIS A O 1
ATOM 811 N N . CYS A 1 106 ? 6.184 0.451 6.390 1.00 90.06 106 CYS A N 1
ATOM 812 C CA . CYS A 1 106 ? 7.153 1.087 5.495 1.00 90.06 106 CYS A CA 1
AT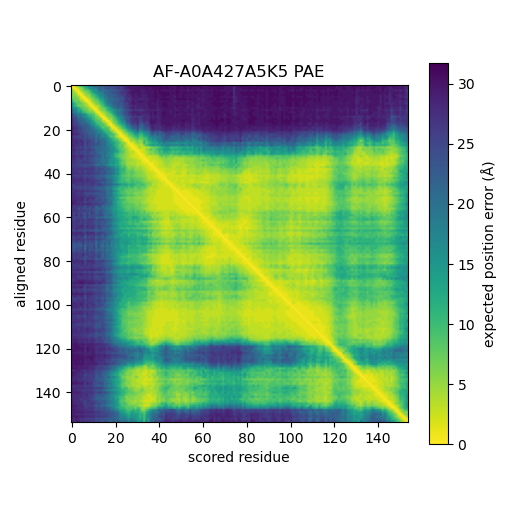OM 813 C C . CYS A 1 106 ? 8.263 0.129 5.058 1.00 90.06 106 CYS A C 1
ATOM 815 O O . CYS A 1 106 ? 8.617 0.116 3.881 1.00 90.06 106 CYS A O 1
ATOM 817 N N . LEU A 1 107 ? 8.803 -0.667 5.983 1.00 89.81 107 LEU A N 1
ATOM 818 C CA . LEU A 1 107 ? 9.859 -1.629 5.673 1.00 89.81 107 LEU A CA 1
ATOM 819 C C . LEU A 1 107 ? 9.349 -2.723 4.738 1.00 89.81 107 LEU A C 1
ATOM 821 O O . LEU A 1 107 ? 9.938 -2.931 3.684 1.00 89.81 107 LEU A O 1
ATOM 825 N N . VAL A 1 108 ? 8.218 -3.350 5.072 1.00 90.25 108 VAL A N 1
ATOM 826 C CA . VAL A 1 108 ? 7.634 -4.413 4.239 1.00 90.25 108 VAL A CA 1
ATOM 827 C C . VAL A 1 108 ? 7.277 -3.890 2.848 1.00 90.25 108 VAL A C 1
ATOM 829 O O . VAL A 1 108 ? 7.610 -4.522 1.850 1.00 90.25 108 VAL A O 1
ATOM 832 N N . GLY A 1 109 ? 6.655 -2.709 2.758 1.00 88.81 109 GLY A N 1
ATOM 833 C CA . GLY A 1 109 ? 6.310 -2.104 1.470 1.00 88.81 109 GLY A CA 1
ATOM 834 C C . GLY A 1 109 ? 7.536 -1.743 0.627 1.00 88.81 109 GLY A C 1
ATOM 835 O O . GLY A 1 109 ? 7.487 -1.863 -0.595 1.00 88.81 109 GLY A O 1
ATOM 836 N N . SER A 1 110 ? 8.640 -1.343 1.264 1.00 87.25 110 SER A N 1
ATOM 837 C CA . SER A 1 110 ? 9.896 -1.058 0.559 1.00 87.25 110 SER A CA 1
ATOM 838 C C . SER A 1 110 ? 10.558 -2.336 0.054 1.00 87.25 110 SER A C 1
ATOM 840 O O . SER A 1 110 ? 10.992 -2.370 -1.092 1.00 87.25 110 SER A O 1
ATOM 842 N N . GLU A 1 111 ? 10.588 -3.394 0.865 1.00 86.44 111 GLU A N 1
ATOM 843 C CA . GLU A 1 111 ? 11.182 -4.672 0.461 1.00 86.44 111 GLU A CA 1
ATOM 844 C C . GLU A 1 111 ? 10.384 -5.322 -0.673 1.00 86.44 111 GLU A C 1
ATOM 846 O O . GLU A 1 111 ? 10.962 -5.719 -1.676 1.00 86.44 111 GLU A O 1
ATOM 851 N N . THR A 1 112 ? 9.049 -5.288 -0.600 1.00 85.25 112 THR A N 1
ATOM 852 C CA . THR A 1 112 ? 8.178 -5.775 -1.689 1.00 85.25 112 THR A CA 1
ATOM 853 C C . THR A 1 112 ? 8.454 -5.023 -3.003 1.00 85.25 112 THR A C 1
ATOM 855 O O . THR A 1 112 ? 8.485 -5.618 -4.080 1.00 85.25 112 THR A O 1
ATOM 858 N N . ALA A 1 113 ? 8.716 -3.709 -2.932 1.00 85.00 113 ALA A N 1
ATOM 859 C CA . ALA A 1 113 ? 9.104 -2.925 -4.106 1.00 85.00 113 ALA A CA 1
ATOM 860 C C . ALA A 1 113 ? 10.465 -3.353 -4.669 1.00 85.00 113 ALA A C 1
ATOM 862 O O . ALA A 1 113 ? 10.628 -3.459 -5.886 1.00 85.00 113 ALA A O 1
ATOM 863 N N . LEU A 1 114 ? 11.440 -3.613 -3.797 1.00 82.00 114 LEU A N 1
ATOM 864 C CA . LEU A 1 114 ? 12.759 -4.090 -4.205 1.00 82.00 114 LEU A CA 1
ATOM 865 C C . LEU A 1 114 ? 12.675 -5.479 -4.843 1.00 82.00 114 LEU A C 1
ATOM 867 O O . LEU A 1 114 ? 13.261 -5.687 -5.903 1.00 82.00 114 LEU A O 1
ATOM 871 N N . GLU A 1 115 ? 11.888 -6.393 -4.289 1.00 83.06 115 GLU A N 1
ATOM 872 C CA . GLU A 1 115 ? 11.642 -7.710 -4.882 1.00 83.06 115 GLU A CA 1
ATOM 873 C C . GLU A 1 115 ? 11.000 -7.593 -6.272 1.00 83.06 115 GLU A C 1
ATOM 875 O O . GLU A 1 115 ? 11.465 -8.218 -7.228 1.00 83.06 115 GLU A O 1
ATOM 880 N N . SER A 1 116 ? 10.004 -6.712 -6.422 1.00 81.75 116 SER A N 1
ATOM 881 C CA . SER A 1 116 ? 9.356 -6.427 -7.709 1.00 81.75 116 SER A CA 1
ATOM 882 C C . SER A 1 116 ? 10.314 -5.848 -8.757 1.00 81.75 116 SER A C 1
ATOM 884 O O . SER A 1 116 ? 10.062 -5.993 -9.952 1.00 81.75 116 SER A O 1
ATOM 886 N N . SER A 1 117 ? 11.390 -5.178 -8.341 1.00 78.12 117 SER A N 1
ATOM 887 C CA . SER A 1 117 ? 12.330 -4.509 -9.248 1.00 78.12 117 SER A CA 1
ATOM 888 C C . SER A 1 117 ? 13.232 -5.468 -10.033 1.00 78.12 117 SER A C 1
ATOM 890 O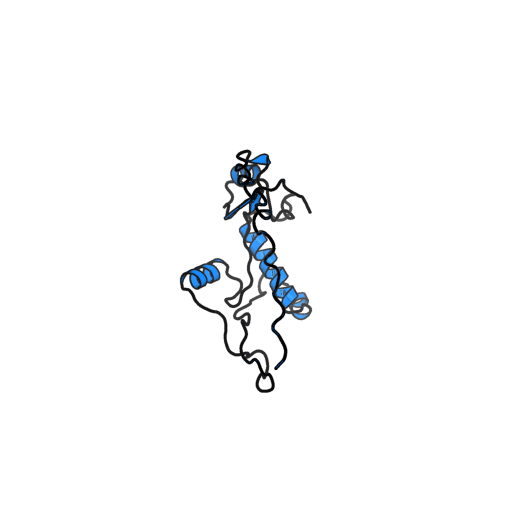 O . SER A 1 117 ? 13.794 -5.103 -11.072 1.00 78.12 117 SER A O 1
ATOM 892 N N . GLY A 1 118 ? 13.435 -6.684 -9.512 1.00 74.38 118 GLY A N 1
ATOM 893 C CA . GLY A 1 118 ? 14.453 -7.612 -10.008 1.00 74.38 118 GLY A CA 1
ATOM 894 C C . GLY A 1 118 ? 15.892 -7.083 -9.886 1.00 74.38 118 GLY A C 1
ATOM 895 O O . GLY A 1 118 ? 16.805 -7.640 -10.502 1.00 74.38 118 GLY A O 1
ATOM 896 N N . LEU A 1 119 ? 16.120 -6.001 -9.131 1.00 70.06 119 LEU A N 1
ATOM 897 C CA . LEU A 1 119 ? 17.439 -5.439 -8.865 1.00 70.06 119 LEU A CA 1
ATOM 898 C C . LEU A 1 119 ? 18.067 -6.200 -7.694 1.00 70.06 119 LEU A C 1
ATOM 900 O O . LEU A 1 119 ? 17.662 -6.057 -6.547 1.00 70.06 119 LEU A O 1
ATOM 904 N N . GLY A 1 120 ? 19.073 -7.027 -7.980 1.00 58.66 120 GLY A N 1
ATOM 905 C CA . GLY A 1 120 ? 19.783 -7.769 -6.939 1.00 58.66 120 GLY A CA 1
ATOM 906 C C . GLY A 1 120 ? 20.439 -6.850 -5.900 1.00 58.66 120 GLY A C 1
ATOM 907 O O . GLY A 1 120 ? 20.947 -5.769 -6.236 1.00 58.66 120 GLY A O 1
ATOM 908 N N . VAL A 1 121 ? 20.469 -7.321 -4.648 1.00 53.66 121 VAL A N 1
ATOM 909 C CA . VAL A 1 121 ? 21.157 -6.675 -3.520 1.00 53.66 121 VAL A CA 1
ATOM 910 C C . VAL A 1 121 ? 22.627 -6.444 -3.885 1.00 53.66 121 VAL A C 1
ATOM 912 O O . VAL A 1 121 ? 23.386 -7.396 -4.061 1.00 53.66 121 VAL A O 1
ATOM 915 N N . GLY A 1 122 ? 23.023 -5.175 -4.043 1.00 51.09 122 GLY A N 1
ATOM 916 C CA . GLY A 1 122 ? 24.390 -4.771 -4.412 1.00 51.09 122 GLY A CA 1
ATOM 917 C C . GLY A 1 122 ? 24.574 -4.200 -5.824 1.00 51.09 122 GLY A C 1
ATOM 918 O O . GLY A 1 122 ? 25.692 -3.827 -6.176 1.00 51.09 122 GLY A O 1
ATOM 919 N N . SER A 1 123 ? 23.517 -4.091 -6.635 1.00 53.44 123 SER A N 1
ATOM 920 C CA . SER A 1 123 ? 23.570 -3.273 -7.856 1.00 53.44 123 SER A CA 1
ATOM 921 C C . SER A 1 123 ? 23.631 -1.777 -7.502 1.00 53.44 123 SER A C 1
ATOM 923 O O . SER A 1 123 ? 23.014 -1.347 -6.530 1.00 53.44 123 SER A O 1
ATOM 925 N N . GLU A 1 124 ? 24.336 -0.950 -8.287 1.00 51.59 124 GLU A N 1
ATOM 926 C CA . GLU A 1 124 ? 24.357 0.518 -8.077 1.00 51.59 124 GLU A CA 1
ATOM 927 C C . GLU A 1 124 ? 22.947 1.149 -8.134 1.00 51.59 124 GLU A C 1
ATOM 929 O O . GLU A 1 124 ? 22.730 2.257 -7.649 1.00 51.59 124 GLU A O 1
ATOM 934 N N . ALA A 1 125 ? 21.973 0.409 -8.678 1.00 50.91 125 ALA A N 1
ATOM 935 C CA . ALA A 1 125 ? 20.564 0.766 -8.761 1.00 50.91 125 ALA A CA 1
ATOM 936 C C . ALA A 1 125 ? 19.732 0.369 -7.525 1.00 50.91 125 ALA A C 1
ATOM 938 O O . ALA A 1 125 ? 18.552 0.691 -7.480 1.00 50.91 125 ALA A O 1
ATOM 939 N N . HIS A 1 126 ? 20.301 -0.260 -6.490 1.00 49.88 126 HIS A N 1
ATOM 940 C CA . HIS A 1 126 ? 19.549 -0.651 -5.283 1.00 49.88 126 HIS A CA 1
ATOM 941 C C . HIS A 1 126 ? 18.985 0.551 -4.486 1.00 49.88 126 HIS A C 1
ATOM 943 O O . HIS A 1 126 ? 18.169 0.382 -3.586 1.00 49.88 126 HIS A O 1
ATOM 949 N N . GLY A 1 127 ? 19.408 1.779 -4.819 1.00 50.88 127 GLY A N 1
ATOM 950 C CA . GLY A 1 127 ? 18.820 3.035 -4.331 1.00 50.88 127 GLY A CA 1
ATOM 951 C C . GLY A 1 127 ? 17.907 3.749 -5.338 1.00 50.88 127 GLY A C 1
ATOM 952 O O . GLY A 1 127 ? 17.381 4.817 -5.035 1.00 50.88 127 GLY A O 1
ATOM 953 N N . GLN A 1 128 ? 17.725 3.198 -6.540 1.00 55.97 128 GLN A N 1
ATOM 954 C CA . GLN A 1 128 ? 16.957 3.804 -7.623 1.00 55.97 128 GLN A CA 1
ATOM 955 C C . GLN A 1 128 ? 15.608 3.098 -7.777 1.00 55.97 128 GLN A C 1
ATOM 957 O O . GLN A 1 128 ? 15.448 2.166 -8.554 1.00 55.97 128 GLN A O 1
ATOM 962 N N . VAL A 1 129 ? 14.599 3.621 -7.076 1.00 61.19 129 VAL A N 1
ATOM 963 C CA . VAL A 1 129 ? 13.166 3.320 -7.314 1.00 61.19 129 VAL A CA 1
ATOM 964 C C . VAL A 1 129 ? 12.747 3.729 -8.741 1.00 61.19 129 VAL A C 1
ATOM 966 O O . VAL A 1 129 ? 11.750 3.264 -9.290 1.00 61.19 129 VAL A O 1
ATOM 969 N N . LEU A 1 130 ? 13.528 4.632 -9.335 1.00 68.94 130 LEU A N 1
ATOM 970 C CA . LEU A 1 130 ? 13.323 5.256 -10.627 1.00 68.94 130 LEU A CA 1
ATOM 971 C C . LEU A 1 130 ? 14.599 5.100 -11.458 1.00 68.94 130 LEU A C 1
ATOM 973 O O . LEU A 1 130 ? 15.621 5.705 -11.140 1.00 68.94 130 LEU A O 1
ATOM 977 N N . GLU A 1 131 ? 14.534 4.311 -12.526 1.00 72.94 131 GLU A N 1
ATOM 978 C CA . GLU A 1 131 ? 15.666 4.065 -13.423 1.00 72.94 131 GLU A CA 1
ATOM 979 C C . GLU A 1 131 ? 15.443 4.717 -14.794 1.00 72.94 131 GLU A C 1
ATOM 981 O O . GLU A 1 131 ? 14.317 5.028 -15.193 1.00 72.94 131 GLU A O 1
ATOM 986 N N . SER A 1 132 ? 16.517 4.947 -15.555 1.00 78.12 132 SER A N 1
ATOM 987 C CA . SER A 1 132 ? 16.377 5.409 -16.941 1.00 78.12 132 SER A CA 1
ATOM 988 C C . SER A 1 132 ? 15.631 4.369 -17.775 1.00 78.12 132 SER A C 1
ATOM 990 O O . SER A 1 132 ? 15.951 3.182 -17.713 1.00 78.12 132 SER A O 1
ATOM 992 N N . LEU A 1 133 ? 14.710 4.812 -18.634 1.00 77.75 133 LEU A N 1
ATOM 993 C CA . LEU A 1 133 ? 13.955 3.916 -19.516 1.00 77.75 133 LEU A CA 1
ATOM 994 C C . LEU A 1 133 ? 14.883 3.048 -20.381 1.00 77.75 133 LEU A C 1
ATOM 996 O O . LEU A 1 133 ? 14.619 1.868 -20.584 1.00 77.75 133 LEU A O 1
ATOM 1000 N N . GLU A 1 134 ? 16.008 3.602 -20.842 1.00 80.62 134 GLU A N 1
ATOM 1001 C CA . GLU A 1 134 ? 17.025 2.828 -21.564 1.00 80.62 134 GLU A CA 1
ATOM 1002 C C . GLU A 1 134 ? 17.593 1.665 -20.727 1.00 80.62 134 GLU A C 1
ATOM 1004 O O . GLU A 1 134 ? 17.847 0.593 -21.272 1.00 80.62 134 GLU A O 1
ATOM 1009 N N . HIS A 1 135 ? 17.802 1.855 -19.420 1.00 78.12 135 HIS A N 1
ATOM 1010 C CA . HIS A 1 135 ? 18.319 0.812 -18.533 1.00 78.12 135 HIS A CA 1
ATOM 1011 C C . HIS A 1 135 ? 17.271 -0.280 -18.283 1.00 78.12 135 HIS A C 1
ATOM 1013 O O . HIS A 1 135 ? 17.585 -1.458 -18.465 1.00 78.12 135 HIS A O 1
ATOM 1019 N N . ALA A 1 136 ? 16.025 0.116 -17.999 1.00 79.81 136 ALA A N 1
ATOM 1020 C CA . ALA A 1 136 ? 14.901 -0.804 -17.829 1.00 79.81 136 ALA A CA 1
ATOM 1021 C C . ALA A 1 136 ? 14.691 -1.677 -19.078 1.00 79.81 136 ALA A C 1
ATOM 1023 O O . ALA A 1 136 ? 14.622 -2.901 -18.985 1.00 79.81 136 ALA A O 1
ATOM 1024 N N . MET A 1 137 ? 14.687 -1.058 -20.267 1.00 81.81 137 MET A N 1
ATOM 1025 C CA . MET A 1 137 ? 14.532 -1.769 -21.541 1.00 81.81 137 MET A CA 1
ATOM 1026 C C . MET A 1 137 ? 15.699 -2.720 -21.836 1.00 81.81 137 MET A C 1
ATOM 1028 O O . MET A 1 137 ? 15.487 -3.788 -22.401 1.00 81.81 137 MET A O 1
ATOM 1032 N N . LYS A 1 138 ? 16.938 -2.367 -21.464 1.00 85.50 138 LYS A N 1
ATOM 1033 C CA . LYS A 1 138 ? 18.110 -3.241 -21.669 1.00 85.50 138 LYS A CA 1
ATOM 1034 C C . LYS A 1 138 ? 18.058 -4.518 -20.836 1.00 85.50 138 LYS A C 1
ATOM 1036 O O . LYS A 1 138 ? 18.637 -5.517 -21.251 1.00 85.50 138 LYS A O 1
ATOM 1041 N N . ARG A 1 139 ? 17.423 -4.470 -19.664 1.00 82.38 139 ARG A N 1
ATOM 1042 C CA . ARG A 1 139 ? 17.273 -5.621 -18.763 1.00 82.38 139 ARG A CA 1
ATOM 1043 C C . ARG A 1 139 ? 15.947 -6.361 -18.946 1.00 82.38 139 ARG A C 1
ATOM 1045 O O . ARG A 1 139 ? 15.708 -7.303 -18.202 1.00 82.38 139 ARG A O 1
ATOM 1052 N N . ASP A 1 140 ? 15.120 -5.938 -19.905 1.00 82.00 140 ASP A N 1
ATOM 1053 C CA . ASP A 1 140 ? 13.769 -6.468 -20.134 1.00 82.00 140 ASP A CA 1
ATOM 1054 C C . ASP A 1 140 ? 12.895 -6.434 -18.863 1.00 82.00 140 ASP A C 1
ATOM 1056 O O . ASP A 1 140 ? 12.142 -7.357 -18.561 1.00 82.00 140 ASP A O 1
ATOM 1060 N N . ALA A 1 141 ? 13.043 -5.367 -18.069 1.00 79.44 141 ALA A N 1
ATOM 1061 C CA . ALA A 1 141 ? 12.302 -5.199 -16.825 1.00 79.44 141 ALA A CA 1
ATOM 1062 C C . ALA A 1 141 ? 10.843 -4.780 -17.098 1.00 79.44 141 ALA A C 1
ATOM 1064 O O . ALA A 1 141 ? 10.589 -4.019 -18.041 1.00 79.44 141 ALA A O 1
ATOM 1065 N N . PRO A 1 142 ? 9.876 -5.210 -16.265 1.00 80.56 142 PRO A N 1
ATOM 1066 C CA . PRO A 1 142 ? 8.491 -4.771 -16.387 1.00 80.56 142 PRO A CA 1
ATOM 1067 C C . PRO A 1 142 ? 8.391 -3.263 -16.123 1.00 80.56 142 PRO A C 1
ATOM 1069 O O . PRO A 1 142 ? 8.708 -2.785 -15.039 1.00 80.56 142 PRO A O 1
ATOM 1072 N N . ILE A 1 143 ? 7.943 -2.497 -17.120 1.00 83.81 143 ILE A N 1
ATOM 1073 C CA . ILE A 1 143 ? 7.745 -1.047 -16.998 1.00 83.81 143 ILE A CA 1
ATOM 1074 C C . ILE A 1 143 ? 6.294 -0.791 -16.597 1.00 83.81 143 ILE A C 1
ATOM 1076 O O . ILE A 1 143 ? 5.382 -0.969 -17.402 1.00 83.81 143 ILE A O 1
ATOM 1080 N N . ILE A 1 144 ? 6.089 -0.346 -15.359 1.00 81.88 144 ILE A N 1
ATOM 1081 C CA . ILE A 1 144 ? 4.759 -0.075 -14.799 1.00 81.88 144 ILE A CA 1
ATOM 1082 C C . ILE A 1 144 ? 4.267 1.299 -15.252 1.00 81.88 144 ILE A C 1
ATOM 1084 O O . ILE A 1 144 ? 3.126 1.466 -15.679 1.00 81.88 144 ILE A O 1
ATOM 1088 N N . THR A 1 145 ? 5.139 2.304 -15.176 1.00 81.75 145 THR A N 1
ATOM 1089 C CA . THR A 1 145 ? 4.852 3.649 -15.677 1.00 81.75 145 THR A CA 1
ATOM 1090 C C . THR A 1 145 ? 6.119 4.333 -16.173 1.00 81.75 145 THR A C 1
ATOM 1092 O O . THR A 1 145 ? 7.231 4.003 -15.767 1.00 81.75 145 THR A O 1
ATOM 1095 N N . GLU A 1 146 ? 5.950 5.294 -17.075 1.00 80.12 146 GLU A N 1
ATOM 1096 C CA . GLU A 1 146 ? 7.021 6.100 -17.651 1.00 80.12 146 GLU A CA 1
ATOM 1097 C C . GLU A 1 146 ? 6.675 7.583 -17.503 1.00 80.12 146 GLU A C 1
ATOM 1099 O O . GLU A 1 146 ? 5.594 8.027 -17.894 1.00 80.12 146 GLU A O 1
ATOM 1104 N N . TYR A 1 147 ? 7.600 8.376 -16.964 1.00 74.62 147 TYR A N 1
ATOM 1105 C CA . TYR A 1 147 ? 7.399 9.810 -16.778 1.00 74.62 147 TYR A CA 1
ATOM 1106 C C . TYR A 1 147 ? 8.552 10.644 -17.345 1.00 74.62 147 TYR A C 1
ATOM 1108 O O . TYR A 1 147 ? 9.684 10.189 -17.534 1.00 74.62 147 TYR A O 1
ATOM 1116 N N . LEU A 1 148 ? 8.224 11.900 -17.652 1.00 68.69 148 LEU A N 1
ATOM 1117 C CA . LEU A 1 148 ? 9.152 12.917 -18.122 1.00 68.69 148 LEU A CA 1
ATOM 1118 C C . LEU A 1 148 ? 9.899 13.534 -16.943 1.00 68.69 148 LEU A C 1
ATOM 1120 O O . LEU A 1 148 ? 9.463 14.520 -16.356 1.00 68.69 148 LEU A O 1
ATOM 1124 N N . GLY A 1 149 ? 11.051 12.967 -16.626 1.00 55.84 149 GLY A N 1
ATOM 1125 C CA . GLY A 1 149 ? 12.002 13.539 -15.688 1.00 55.84 149 GLY A CA 1
ATOM 1126 C C . GLY A 1 149 ? 13.381 13.012 -16.032 1.00 55.84 149 GLY A C 1
ATOM 1127 O O . GLY A 1 149 ? 13.527 11.825 -16.301 1.00 55.84 149 GLY A O 1
ATOM 1128 N N . GLY A 1 150 ? 14.396 13.877 -16.054 1.00 51.22 150 GLY A N 1
ATOM 1129 C CA . GLY A 1 150 ? 15.767 13.381 -15.962 1.00 51.22 150 GLY A CA 1
ATOM 1130 C C . GLY A 1 150 ? 15.902 12.609 -14.651 1.00 51.22 150 GLY A C 1
ATOM 1131 O O . GLY A 1 150 ? 15.269 12.998 -13.672 1.00 51.22 150 GLY A O 1
ATOM 1132 N N . ALA A 1 151 ? 16.668 11.518 -14.640 1.00 46.56 151 ALA A N 1
ATOM 1133 C CA . ALA A 1 151 ? 16.979 10.776 -13.423 1.00 46.56 151 ALA A CA 1
ATOM 1134 C C . ALA A 1 151 ? 17.601 11.741 -12.399 1.00 46.56 151 ALA A C 1
ATOM 1136 O O . ALA A 1 151 ? 18.781 12.080 -12.477 1.00 46.56 151 ALA A O 1
ATOM 1137 N N . VAL A 1 152 ? 16.779 12.276 -11.497 1.00 42.06 152 VAL A N 1
ATOM 1138 C CA . VAL A 1 152 ? 17.258 13.052 -10.360 1.00 42.06 152 VAL A CA 1
ATOM 1139 C C . VAL A 1 152 ? 17.598 12.002 -9.324 1.00 42.06 152 VAL A C 1
ATOM 1141 O O . VAL A 1 152 ? 16.718 1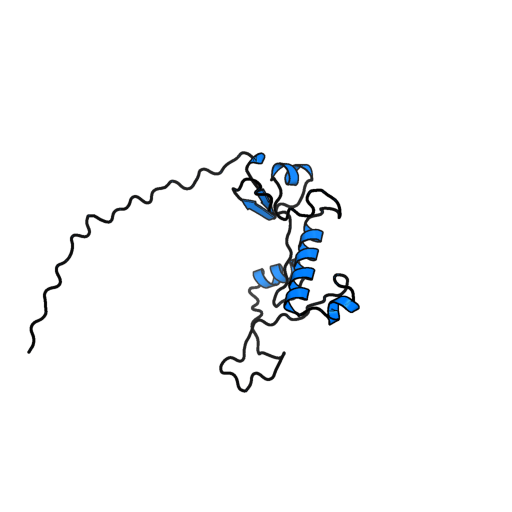1.486 -8.641 1.00 42.06 152 VAL A O 1
ATOM 1144 N N . ASN A 1 153 ? 18.870 11.614 -9.301 1.00 36.84 153 ASN A N 1
ATOM 1145 C CA . ASN A 1 153 ? 19.419 10.825 -8.212 1.00 36.84 153 ASN A CA 1
ATOM 1146 C C . ASN A 1 153 ? 19.164 11.613 -6.919 1.00 36.84 153 ASN A C 1
ATOM 1148 O O . ASN A 1 153 ? 19.589 12.769 -6.822 1.00 36.84 153 ASN A O 1
ATOM 1152 N N . CYS A 1 154 ? 18.409 11.025 -5.992 1.00 32.28 154 CYS A N 1
ATOM 1153 C CA . CYS A 1 154 ? 18.350 11.499 -4.613 1.00 32.28 154 CYS A CA 1
ATOM 1154 C C . CYS A 1 154 ? 19.711 11.312 -3.935 1.00 32.28 154 CYS A C 1
ATOM 1156 O O . CYS A 1 154 ? 20.397 10.316 -4.263 1.00 32.28 154 CYS A O 1
#

Foldseek 3Di:
DDDDDDDDDDDPVPPPPPPPPPDPDPDPDLQQKKFQLFFWDQFLAETDPVSVVVCVVVVHDQKDFDDVDPCVPPPDGIDSDRPPYDLPPQDDPVVVVVDDPVVSRVSRRLVRRLVSFPDDDPDPCSQPSIDRSVVCVVVVGDGPDMDRHNPPRD

pLDDT: mean 76.42, std 17.72, range [32.28, 95.62]

Organism: Ensete ventricosum (NCBI:txid4639)

Solvent-accessible surface area (backbone atoms only — not comparable to full-atom values): 9746 Å² total; per-residue (Å²): 139,83,83,84,80,81,78,80,81,74,80,77,81,77,78,71,76,82,85,73,75,71,74,78,75,80,80,79,58,45,78,49,23,24,23,30,42,47,60,51,42,64,44,39,83,13,59,53,61,66,68,44,49,52,37,55,75,72,63,61,74,56,67,40,70,53,74,95,52,90,37,84,89,45,95,69,49,62,42,66,53,70,41,81,72,76,57,77,94,73,48,59,72,76,57,46,79,72,49,52,72,69,55,52,44,54,51,47,19,49,50,44,15,46,64,53,45,73,59,56,94,82,46,94,56,70,83,45,74,57,39,40,33,54,58,40,60,74,68,71,48,64,72,77,47,76,47,92,39,63,79,75,80,128

InterPro domains:
  IPR000794 Beta-ketoacyl synthase [PTHR11712] (29-119)
  IPR014030 Beta-ketoacyl synthase-like, N-terminal domain [PF00109] (32-121)
  IPR016039 Thiolase-like [G3DSA:3.40.47.10] (19-129)
  IPR016039 Thiolase-like [SSF53901] (33-126)

Nearest PDB structures (foldseek):
  4r8e-assembly1_B  TM=9.022E-01  e=3.164E-06  Yersinia pestis
  8cou-assembly1_A  TM=9.198E-01  e=6.548E-06  Pseudomonas aeruginosa
  3o04-assembly1_A  TM=8.800E-01  e=9.113E-06  Listeria monocytogenes EGD-e
  8z5c-assembly1_A  TM=8.932E-01  e=3.200E-05  Helicobacter pylori
  8z5c-assembly1_B  TM=8.649E-01  e=3.200E-05  Helicobacter pylori

Radius of gyration: 24.87 Å; Cα contacts (8 Å, |Δi|>4): 178; chains: 1; bounding box: 60×65×50 Å

Secondary structure (DSSP, 8-state):
-PPPP------GGG-------PPPP----GGG-EEE------BTTBS-HHHHHHHHHTT----EE--SS--TTSS--EE----S---TTTS-HHHHTTS-HHHHHHHHHHHHHHHHHT--TTSTTTT-SSEEHHHHHHTT----EEES------

Mean predicted aligned error: 12.91 Å